Protein AF-A0AAW2U543-F1 (afdb_monomer_lite)

InterPro domains:
  IPR002423 Chaperonin Cpn60/GroEL/TCP-1 family [PF00118] (6-103)
  IPR017998 T-complex protein 1 [PR00304] (7-29)
  IPR017998 T-complex protein 1 [PR00304] (41-53)
  IPR017998 T-complex protein 1 [PTHR11353] (6-104)
  IPR027410 TCP-1-like chaperonin intermediate domain superfamily [G3DSA:3.30.260.10] (6-39)
  IPR027410 TCP-1-like chaperonin intermediate domain superfamily [SSF54849] (6-38)
  IPR027413 GroEL-like equatorial domain superfamily [G3DSA:1.10.560.10] (40-104)
  IPR027413 GroEL-like equatorial domain superfamily [SSF48592] (28-105)

Foldseek 3Di:
DDPPDDDDDDDDPDPVVVVVVVVVVVVVVVVVVVCVVVVDDDDDLLLVLLLQLVVLQVVLVVDDDPVSVVSNVVSVVSVVRNCCSPPVPHPHHSVVVSVVSNVVNVPRPD

Radius of gyration: 20.24 Å; chains: 1; bounding box: 40×25×60 Å

Secondary structure (DSSP, 8-state):
------------SSHHHHHHHHHHHHHHHHHHHHHHHH-----TTTHHHHHHHHHHHHHHHTS-HHHHHHHHHHHHHHTHHHHHHHHTSSSS-HHHHHHHHHHHGGGTT-

pLDDT: mean 78.58, std 14.01, range [32.34, 94.62]

Organism: NCBI:txid2727402

Structure (mmCIF, N/CA/C/O backbone):
data_AF-A0AAW2U543-F1
#
_entry.id   AF-A0AAW2U543-F1
#
loop_
_atom_site.group_PDB
_atom_site.id
_atom_site.type_symbol
_atom_site.label_atom_id
_atom_site.label_alt_id
_atom_site.label_comp_id
_atom_site.label_asym_id
_atom_site.label_entity_id
_atom_site.label_seq_id
_atom_site.pdbx_PDB_ins_code
_atom_site.Cartn_x
_atom_site.Cartn_y
_atom_site.Cartn_z
_atom_site.occupancy
_atom_site.B_iso_or_equiv
_atom_site.auth_seq_id
_atom_site.auth_comp_id
_atom_site.auth_asym_id
_atom_site.auth_atom_id
_atom_site.pdbx_PDB_model_num
ATOM 1 N N . MET A 1 1 ? -14.187 8.099 -35.028 1.00 38.88 1 MET A N 1
ATOM 2 C CA . MET A 1 1 ? -13.521 7.526 -33.838 1.00 38.88 1 MET A CA 1
ATOM 3 C C . MET A 1 1 ? -12.043 7.408 -34.161 1.00 38.88 1 MET A C 1
ATOM 5 O O . MET A 1 1 ? -11.689 6.580 -34.989 1.00 38.88 1 MET A O 1
ATOM 9 N N . CYS A 1 2 ? -11.203 8.300 -33.634 1.00 38.72 2 CYS A N 1
ATOM 10 C CA . CYS A 1 2 ? -9.763 8.251 -33.888 1.00 38.72 2 CYS A CA 1
ATOM 11 C C . CYS A 1 2 ? -9.157 7.044 -33.163 1.00 38.72 2 CYS A C 1
ATOM 13 O O . CYS A 1 2 ? -9.179 6.991 -31.936 1.00 38.72 2 CYS A O 1
ATOM 15 N N . PHE A 1 3 ? -8.616 6.093 -33.923 1.00 47.00 3 PHE A N 1
ATOM 16 C CA . PHE A 1 3 ? -7.716 5.061 -33.417 1.00 47.00 3 PHE A CA 1
ATOM 17 C C . PHE A 1 3 ? -6.396 5.730 -33.015 1.00 47.00 3 PHE A C 1
ATOM 19 O O . PHE A 1 3 ? -5.480 5.856 -33.824 1.00 47.00 3 PHE A O 1
ATOM 26 N N . LEU A 1 4 ? -6.306 6.221 -31.780 1.00 60.25 4 LEU A N 1
ATOM 27 C CA . LEU A 1 4 ? -5.032 6.651 -31.205 1.00 60.25 4 LEU A CA 1
ATOM 28 C C . LEU A 1 4 ? -4.269 5.398 -30.769 1.00 60.25 4 LEU A C 1
ATOM 30 O O . LEU A 1 4 ? -4.395 4.938 -29.638 1.00 60.25 4 LEU A O 1
ATOM 34 N N . GLN A 1 5 ? -3.521 4.810 -31.700 1.00 70.38 5 GLN A N 1
ATOM 35 C CA . GLN A 1 5 ? -2.571 3.747 -31.397 1.00 70.38 5 GLN A CA 1
ATOM 36 C C . GLN A 1 5 ? -1.231 4.375 -31.012 1.00 70.38 5 GLN A C 1
ATOM 38 O O . GLN A 1 5 ? -0.688 5.200 -31.744 1.00 70.38 5 GLN A O 1
ATOM 43 N N . VAL A 1 6 ? -0.695 3.972 -29.862 1.00 83.81 6 VAL A N 1
ATOM 44 C CA . VAL A 1 6 ? 0.613 4.410 -29.368 1.00 83.81 6 VAL A CA 1
ATOM 45 C C . VAL A 1 6 ? 1.527 3.193 -29.337 1.00 83.81 6 VAL A C 1
ATOM 47 O O . VAL A 1 6 ? 1.148 2.148 -28.817 1.00 83.81 6 VAL A O 1
ATOM 50 N N . SER A 1 7 ? 2.713 3.314 -29.929 1.00 87.44 7 SER A N 1
ATOM 51 C CA . SER A 1 7 ? 3.765 2.295 -29.874 1.00 87.44 7 SER A CA 1
ATOM 52 C C . SER A 1 7 ? 4.991 2.894 -29.194 1.00 87.44 7 SER A C 1
ATOM 54 O O . SER A 1 7 ? 5.428 3.982 -29.564 1.00 87.44 7 SER A O 1
ATOM 56 N N . LEU A 1 8 ? 5.529 2.195 -28.197 1.00 86.31 8 LEU A N 1
ATOM 57 C CA . LEU A 1 8 ? 6.721 2.593 -27.448 1.00 86.31 8 LEU A CA 1
ATOM 58 C C . LEU A 1 8 ? 7.857 1.631 -27.800 1.00 86.31 8 LEU A C 1
ATOM 60 O O . LEU A 1 8 ? 7.682 0.419 -27.728 1.00 86.31 8 LEU A O 1
ATOM 64 N N . ILE A 1 9 ? 9.013 2.166 -28.197 1.00 90.81 9 ILE A N 1
ATOM 65 C CA . ILE A 1 9 ? 10.205 1.365 -28.502 1.00 90.81 9 ILE A CA 1
ATOM 66 C C . ILE A 1 9 ? 11.138 1.431 -27.296 1.00 90.81 9 ILE A C 1
ATOM 68 O O . ILE A 1 9 ? 11.652 2.503 -26.970 1.00 90.81 9 ILE A O 1
ATOM 72 N N . LEU A 1 10 ? 11.368 0.288 -26.652 1.00 87.56 10 LEU A N 1
ATOM 73 C CA . LEU A 1 10 ? 12.294 0.165 -25.527 1.00 87.56 10 LEU A CA 1
ATOM 74 C C . LEU A 1 10 ? 13.686 -0.212 -26.029 1.00 87.56 10 LEU A C 1
ATOM 76 O O . LEU A 1 10 ? 13.839 -1.055 -26.912 1.00 87.56 10 LEU A O 1
ATOM 80 N N . ARG A 1 11 ? 14.713 0.427 -25.470 1.00 90.12 11 ARG A N 1
ATOM 81 C CA . ARG A 1 11 ? 16.118 0.122 -25.752 1.00 90.12 11 ARG A CA 1
ATOM 82 C C . ARG A 1 11 ? 16.858 -0.012 -24.428 1.00 90.12 11 ARG A C 1
ATOM 84 O O . ARG A 1 11 ? 16.833 0.910 -23.620 1.00 90.12 11 ARG A O 1
ATOM 91 N N . GLY A 1 12 ? 17.533 -1.138 -24.238 1.00 88.00 12 GLY A N 1
ATOM 92 C CA . GLY A 1 12 ? 18.294 -1.463 -23.037 1.00 88.00 12 GLY A CA 1
ATOM 93 C C . GLY A 1 12 ? 19.633 -2.096 -23.401 1.00 88.00 12 GLY A C 1
ATOM 94 O O . GLY A 1 12 ? 19.830 -2.529 -24.533 1.00 88.00 12 GLY A O 1
ATOM 95 N N . ALA A 1 13 ? 20.567 -2.108 -22.449 1.00 87.44 13 ALA A N 1
ATOM 96 C CA . ALA A 1 13 ? 21.906 -2.667 -22.650 1.00 87.44 13 ALA A CA 1
ATOM 97 C C . ALA A 1 13 ? 21.942 -4.205 -22.575 1.00 87.44 13 ALA A C 1
ATOM 99 O O . ALA A 1 13 ? 22.844 -4.807 -23.141 1.00 87.44 13 ALA A O 1
ATOM 100 N N . ASN A 1 14 ? 20.971 -4.818 -21.888 1.00 92.44 14 ASN A N 1
ATOM 101 C CA . ASN A 1 14 ? 20.828 -6.261 -21.689 1.00 92.44 14 ASN A CA 1
ATOM 102 C C . ASN A 1 14 ? 19.343 -6.652 -21.746 1.00 92.44 14 ASN A C 1
ATOM 104 O O . ASN A 1 14 ? 18.495 -5.875 -21.299 1.00 92.44 14 ASN A O 1
ATOM 108 N N . ASP A 1 15 ? 19.047 -7.879 -22.181 1.00 90.62 15 ASP A N 1
ATOM 109 C CA . ASP A 1 15 ? 17.674 -8.405 -22.281 1.00 90.62 15 ASP A CA 1
ATOM 110 C C . ASP A 1 15 ? 16.944 -8.403 -20.928 1.00 90.62 15 ASP A C 1
ATOM 112 O O . ASP A 1 15 ? 15.788 -8.007 -20.843 1.00 90.62 15 ASP A O 1
ATOM 116 N N . PHE A 1 16 ? 17.648 -8.703 -19.831 1.00 91.31 16 PHE A N 1
ATOM 117 C CA . PHE A 1 16 ? 17.068 -8.644 -18.483 1.00 91.31 16 PHE A CA 1
ATOM 118 C C . PHE A 1 16 ? 16.571 -7.239 -18.100 1.00 91.31 16 PHE A C 1
ATOM 120 O O . PHE A 1 16 ? 15.557 -7.098 -17.421 1.00 91.31 16 PHE A O 1
ATOM 127 N N . MET A 1 17 ? 17.273 -6.184 -18.532 1.00 91.12 17 MET A N 1
ATOM 128 C CA . MET A 1 17 ? 16.817 -4.812 -18.291 1.00 91.12 17 MET A CA 1
ATOM 129 C C . MET A 1 17 ? 15.605 -4.471 -19.153 1.00 91.12 17 MET A C 1
ATOM 131 O O . MET A 1 17 ? 14.722 -3.767 -18.679 1.00 91.12 17 MET A O 1
ATOM 135 N N . LEU A 1 18 ? 15.554 -4.961 -20.395 1.00 92.06 18 LEU A N 1
ATOM 136 C CA . LEU A 1 18 ? 14.399 -4.761 -21.270 1.00 92.06 18 LEU A CA 1
ATOM 137 C C . LEU A 1 18 ? 13.134 -5.389 -20.674 1.00 92.06 18 LEU A C 1
ATOM 139 O O . LEU A 1 18 ? 12.114 -4.707 -20.603 1.00 92.06 18 LEU A O 1
ATOM 143 N N . ASP A 1 19 ? 13.224 -6.619 -20.165 1.00 92.44 19 ASP A N 1
ATOM 144 C CA . ASP A 1 19 ? 12.099 -7.301 -19.510 1.00 92.44 19 ASP A CA 1
ATOM 145 C C . ASP A 1 19 ? 11.605 -6.552 -18.266 1.00 92.44 19 ASP A C 1
ATOM 147 O O . ASP A 1 19 ? 10.405 -6.486 -17.994 1.00 92.44 19 ASP A O 1
ATOM 151 N N . GLU A 1 20 ? 12.527 -5.980 -17.490 1.00 93.38 20 GLU A N 1
ATOM 152 C CA . GLU A 1 20 ? 12.165 -5.212 -16.301 1.00 93.38 20 GLU A CA 1
ATOM 153 C C . GLU A 1 20 ? 11.546 -3.856 -16.649 1.00 93.38 20 GLU A C 1
ATOM 155 O O . GLU A 1 20 ? 10.600 -3.415 -15.996 1.00 93.38 20 GLU A O 1
ATOM 160 N N . MET A 1 21 ? 12.026 -3.209 -17.713 1.00 91.56 21 MET A N 1
ATOM 161 C CA . MET A 1 21 ? 11.421 -1.978 -18.219 1.00 91.56 21 MET A CA 1
ATOM 162 C C . MET A 1 21 ? 10.009 -2.219 -18.760 1.00 91.56 21 MET A C 1
ATOM 164 O O . MET A 1 21 ? 9.133 -1.386 -18.524 1.00 91.56 21 MET A O 1
ATOM 168 N N . ASP A 1 22 ? 9.771 -3.341 -19.443 1.00 91.94 22 ASP A N 1
ATOM 169 C CA . ASP A 1 22 ? 8.434 -3.708 -19.919 1.00 91.94 22 ASP A CA 1
ATOM 170 C C . ASP A 1 22 ? 7.466 -3.939 -18.746 1.00 91.94 22 ASP A C 1
ATOM 172 O O . ASP A 1 22 ? 6.381 -3.352 -18.712 1.00 91.94 22 ASP A O 1
ATOM 176 N N . ARG A 1 23 ? 7.895 -4.677 -17.709 1.00 93.31 23 ARG A N 1
ATOM 177 C CA . ARG A 1 23 ? 7.116 -4.834 -16.465 1.00 93.31 23 ARG A CA 1
ATOM 178 C C . ARG A 1 23 ? 6.807 -3.498 -15.792 1.00 93.31 23 ARG A C 1
ATOM 180 O O . ARG A 1 23 ? 5.647 -3.225 -15.489 1.00 93.31 23 ARG A O 1
ATOM 187 N N . ALA A 1 24 ? 7.811 -2.641 -15.614 1.00 94.12 24 ALA A N 1
ATOM 188 C CA . ALA A 1 24 ? 7.628 -1.340 -14.972 1.00 94.12 24 ALA A CA 1
ATOM 189 C C . ALA A 1 24 ? 6.644 -0.438 -15.741 1.00 94.12 24 ALA A C 1
ATOM 191 O O . ALA A 1 24 ? 5.834 0.273 -15.138 1.00 94.12 24 ALA A O 1
ATOM 192 N N . LEU A 1 25 ? 6.684 -0.472 -17.076 1.00 93.50 25 LEU A N 1
ATOM 193 C CA . LEU A 1 25 ? 5.740 0.264 -17.918 1.00 93.50 25 LEU A CA 1
ATOM 194 C C . LEU A 1 25 ? 4.333 -0.320 -17.847 1.00 93.50 25 LEU A C 1
ATOM 196 O O . LEU A 1 25 ? 3.363 0.439 -17.764 1.00 93.50 25 LEU A O 1
ATOM 200 N N . HIS A 1 26 ? 4.212 -1.646 -17.846 1.00 92.81 26 HIS A N 1
ATOM 201 C CA . HIS A 1 26 ? 2.930 -2.316 -17.684 1.00 92.81 26 HIS A CA 1
ATOM 202 C C . HIS A 1 26 ? 2.253 -1.929 -16.360 1.00 92.81 26 HIS A C 1
ATOM 204 O O . HIS A 1 26 ? 1.070 -1.571 -16.358 1.00 92.81 26 HIS A O 1
ATOM 210 N N . ASP A 1 27 ? 3.008 -1.909 -15.259 1.00 94.62 27 ASP A N 1
ATOM 211 C CA . ASP A 1 27 ? 2.509 -1.505 -13.942 1.00 94.62 27 ASP A CA 1
ATOM 212 C C . ASP A 1 27 ? 2.050 -0.039 -13.930 1.00 94.62 27 ASP A C 1
ATOM 214 O O . ASP A 1 27 ? 0.952 0.273 -13.456 1.00 94.62 27 ASP A O 1
ATOM 218 N N . ALA A 1 28 ? 2.841 0.866 -14.517 1.00 92.44 28 ALA A N 1
ATOM 219 C CA . ALA A 1 28 ? 2.490 2.282 -14.610 1.00 92.44 28 ALA A CA 1
ATOM 220 C C . ALA A 1 28 ? 1.191 2.507 -15.405 1.00 92.44 28 ALA A C 1
ATOM 222 O O . ALA A 1 28 ? 0.302 3.241 -14.961 1.00 92.44 28 ALA A O 1
ATOM 223 N N . LEU A 1 29 ? 1.041 1.845 -16.556 1.00 91.44 29 LEU A N 1
ATOM 224 C CA . LEU A 1 29 ? -0.165 1.943 -17.383 1.00 91.44 29 LEU A CA 1
ATOM 225 C C . LEU A 1 29 ? -1.393 1.363 -16.670 1.00 91.44 29 LEU A C 1
ATOM 227 O O . LEU A 1 29 ? -2.479 1.947 -16.743 1.00 91.44 29 LEU A O 1
ATOM 231 N N . CYS A 1 30 ? -1.226 0.261 -15.937 1.00 92.19 30 CYS A N 1
ATOM 232 C CA . CYS A 1 30 ? -2.293 -0.323 -15.129 1.00 92.19 30 CYS A CA 1
ATOM 233 C C . CYS A 1 30 ? -2.776 0.631 -14.026 1.00 92.19 30 CYS A C 1
ATOM 235 O O . CYS A 1 30 ? -3.987 0.750 -13.817 1.00 92.19 30 CYS A O 1
ATOM 237 N N . ILE A 1 31 ? -1.871 1.349 -13.351 1.00 91.62 31 ILE A N 1
ATOM 238 C CA . ILE A 1 31 ? -2.233 2.341 -12.322 1.00 91.62 31 ILE A CA 1
ATOM 239 C C . ILE A 1 31 ? -2.992 3.520 -12.935 1.00 91.62 31 ILE A C 1
ATOM 241 O O . ILE A 1 31 ? -4.014 3.939 -12.385 1.00 91.62 31 ILE A O 1
ATOM 245 N N . VAL A 1 32 ? -2.535 4.038 -14.080 1.00 90.69 32 VAL A N 1
ATOM 246 C CA . VAL A 1 32 ? -3.221 5.141 -14.773 1.00 90.69 32 VAL A CA 1
ATOM 247 C C . VAL A 1 32 ? -4.622 4.710 -15.195 1.00 90.69 32 VAL A C 1
ATOM 249 O O . VAL A 1 32 ? -5.588 5.419 -14.918 1.00 90.69 32 VAL A O 1
ATOM 252 N N . LYS A 1 33 ? -4.757 3.517 -15.785 1.00 90.50 33 LYS A N 1
ATOM 253 C CA . LYS A 1 33 ? -6.061 2.958 -16.157 1.00 90.50 33 LYS A CA 1
ATOM 254 C C . LYS A 1 33 ? -6.991 2.848 -14.947 1.00 90.50 33 LYS A C 1
ATOM 256 O O . LYS A 1 33 ? -8.120 3.323 -15.009 1.00 90.50 33 LYS A O 1
ATOM 261 N N . ARG A 1 34 ? -6.510 2.278 -13.838 1.00 89.06 34 ARG A N 1
ATOM 262 C CA . ARG A 1 34 ? -7.309 2.131 -12.612 1.00 89.06 34 ARG A CA 1
ATOM 263 C C . ARG A 1 34 ? -7.728 3.469 -12.022 1.00 89.06 34 ARG A C 1
ATOM 265 O O . ARG A 1 34 ? -8.873 3.605 -11.615 1.00 89.06 34 ARG A O 1
ATOM 272 N N . THR A 1 35 ? -6.831 4.450 -12.021 1.00 89.00 35 THR A N 1
ATOM 273 C CA . THR A 1 35 ? -7.127 5.806 -11.537 1.00 89.00 35 THR A CA 1
ATOM 274 C C . THR A 1 35 ? -8.211 6.480 -12.379 1.00 89.00 35 THR A C 1
ATOM 276 O O . THR A 1 35 ? -9.084 7.140 -11.825 1.00 89.00 35 THR A O 1
ATOM 279 N N . LEU A 1 36 ? -8.194 6.287 -13.703 1.00 90.00 36 LEU A N 1
ATOM 280 C CA . LEU A 1 36 ? -9.224 6.819 -14.602 1.00 90.00 36 LEU A CA 1
ATOM 281 C C . LEU A 1 36 ? -10.581 6.113 -14.440 1.00 90.00 36 LEU A C 1
ATOM 283 O O . LEU A 1 36 ? -11.619 6.740 -14.628 1.00 90.00 36 LEU A O 1
ATOM 287 N N . GLU A 1 37 ? -10.587 4.821 -14.103 1.00 91.06 37 GLU A N 1
ATOM 288 C CA . GLU A 1 37 ? -11.818 4.055 -13.860 1.00 91.06 37 GLU A CA 1
ATOM 289 C C . GLU A 1 37 ? -12.452 4.383 -12.498 1.00 91.06 37 GLU A C 1
ATOM 291 O O . GLU A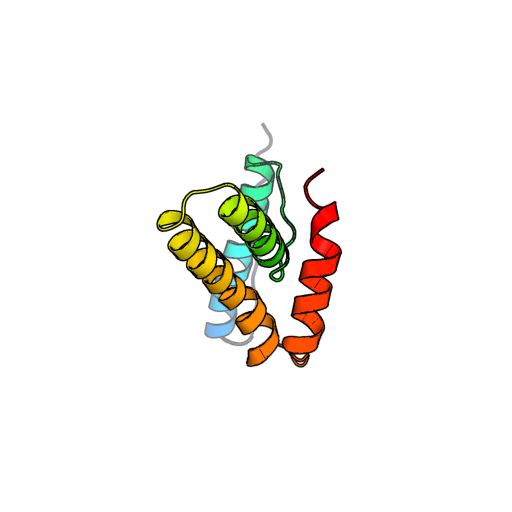 1 37 ? -13.671 4.529 -12.409 1.00 91.06 37 GLU A O 1
ATOM 296 N N . SER A 1 38 ? -11.648 4.495 -11.432 1.00 85.69 38 SER A N 1
ATOM 297 C CA . SER A 1 38 ? -12.143 4.714 -10.065 1.00 85.69 38 SER A CA 1
ATOM 298 C C . SER A 1 38 ? -12.319 6.188 -9.691 1.00 85.69 38 SER A C 1
ATOM 300 O O . SER A 1 38 ? -13.059 6.472 -8.750 1.00 85.69 38 SER A O 1
ATOM 302 N N . ASN A 1 39 ? -11.631 7.112 -10.378 1.00 84.25 39 ASN A N 1
ATOM 303 C CA . ASN A 1 39 ? -11.547 8.556 -10.092 1.00 84.25 39 ASN A CA 1
ATOM 304 C C . ASN A 1 39 ? -11.155 8.937 -8.649 1.00 84.25 39 ASN A C 1
ATOM 306 O O . ASN A 1 39 ? -11.180 10.113 -8.295 1.00 84.25 39 ASN A O 1
ATOM 310 N N . ASN A 1 40 ? -10.750 7.968 -7.826 1.00 82.44 40 ASN A N 1
ATOM 311 C CA . ASN A 1 40 ? -10.403 8.161 -6.425 1.00 82.44 40 ASN A CA 1
ATOM 312 C C . ASN A 1 40 ? -8.963 7.715 -6.189 1.00 82.44 40 ASN A C 1
ATOM 314 O O . ASN A 1 40 ? -8.565 6.616 -6.585 1.00 82.44 40 ASN A O 1
ATOM 318 N N . VAL A 1 41 ? -8.200 8.560 -5.500 1.00 80.75 41 VAL A N 1
ATOM 319 C CA . VAL A 1 41 ? -6.808 8.306 -5.125 1.00 80.75 41 VAL A CA 1
ATOM 320 C C . VAL A 1 41 ? -6.642 8.482 -3.624 1.00 80.75 41 VAL A C 1
ATOM 322 O O . VAL A 1 41 ? -7.245 9.365 -3.020 1.00 80.75 41 VAL A O 1
ATOM 325 N N . VAL A 1 42 ? -5.818 7.632 -3.020 1.00 82.12 42 VAL A N 1
ATOM 326 C CA . VAL A 1 42 ? -5.485 7.699 -1.595 1.00 82.12 42 VAL A CA 1
ATOM 327 C C . VAL A 1 42 ? -3.996 7.967 -1.420 1.00 82.12 42 VAL A C 1
ATOM 329 O O . VAL A 1 42 ? -3.183 7.620 -2.279 1.00 82.12 42 VAL A O 1
ATOM 332 N N . ALA A 1 43 ? -3.630 8.594 -0.304 1.00 80.00 43 ALA A N 1
ATOM 333 C CA . ALA A 1 43 ? -2.233 8.864 0.008 1.00 80.00 43 ALA A CA 1
ATOM 334 C C . ALA A 1 43 ? -1.467 7.552 0.264 1.00 80.00 43 ALA A C 1
ATOM 336 O O . ALA A 1 43 ? -1.839 6.759 1.122 1.00 80.00 43 ALA A O 1
ATOM 337 N N . GLY A 1 44 ? -0.382 7.321 -0.476 1.00 76.50 44 GLY A N 1
ATOM 338 C CA . GLY A 1 44 ? 0.471 6.145 -0.288 1.00 76.50 44 GLY A CA 1
ATOM 339 C C . GLY A 1 44 ? 1.444 6.274 0.893 1.00 76.50 44 GLY A C 1
ATOM 340 O O . GLY A 1 44 ? 1.296 7.113 1.781 1.00 76.50 44 GLY A O 1
ATOM 341 N N . GLY A 1 45 ? 2.494 5.449 0.887 1.00 74.12 45 GLY A N 1
ATOM 342 C CA . GLY A 1 45 ? 3.625 5.589 1.813 1.00 74.12 45 GLY A CA 1
ATOM 343 C C . GLY A 1 45 ? 3.333 5.215 3.270 1.00 74.12 45 GLY A C 1
ATOM 344 O O . GLY A 1 45 ? 4.050 5.668 4.160 1.00 74.12 45 GLY A O 1
ATOM 345 N N . GLY A 1 46 ? 2.301 4.408 3.530 1.00 75.50 46 GLY A N 1
ATOM 346 C CA . GLY A 1 46 ? 1.935 4.001 4.888 1.00 75.50 46 GLY A CA 1
ATOM 347 C C . GLY A 1 46 ? 0.990 4.970 5.611 1.00 75.50 46 GLY A C 1
ATOM 348 O O . GLY A 1 46 ? 0.696 4.759 6.789 1.00 75.50 46 GLY A O 1
ATOM 349 N N . ALA A 1 47 ? 0.557 6.056 4.955 1.00 79.94 47 ALA A N 1
ATOM 350 C CA . ALA A 1 47 ? -0.313 7.068 5.558 1.00 79.94 47 ALA A CA 1
ATOM 351 C C . ALA A 1 47 ? -1.746 6.553 5.769 1.00 79.94 47 ALA A C 1
ATOM 353 O O . ALA A 1 47 ? -2.339 6.794 6.820 1.00 79.94 47 ALA A O 1
ATOM 354 N N . VAL A 1 48 ? -2.284 5.807 4.802 1.00 83.38 48 VAL A N 1
ATOM 355 C CA . VAL A 1 48 ? -3.628 5.211 4.888 1.00 83.38 48 VAL A CA 1
ATOM 356 C C . VAL A 1 48 ? -3.683 4.156 5.988 1.00 83.38 48 VAL A C 1
ATOM 358 O O . VAL A 1 48 ? -4.614 4.144 6.787 1.00 83.38 48 VAL A O 1
ATOM 361 N N . GLU A 1 49 ? -2.660 3.315 6.093 1.00 84.81 49 GLU A N 1
ATOM 362 C CA . GLU A 1 49 ? -2.549 2.274 7.114 1.00 84.81 49 GLU A CA 1
ATOM 363 C C . GLU A 1 49 ? -2.438 2.878 8.520 1.00 84.81 49 GLU A C 1
ATOM 365 O O . GLU A 1 49 ? -3.069 2.393 9.461 1.00 84.81 49 GLU A O 1
ATOM 370 N N . ALA A 1 50 ? -1.691 3.980 8.662 1.00 82.50 50 ALA A N 1
ATOM 371 C CA . ALA A 1 50 ? -1.627 4.728 9.913 1.00 82.50 50 ALA A CA 1
ATOM 372 C C . ALA A 1 50 ? -2.993 5.333 10.286 1.00 82.50 50 ALA A C 1
ATOM 374 O O . ALA A 1 50 ? -3.410 5.194 11.438 1.00 82.50 50 ALA A O 1
ATOM 375 N N . ALA A 1 51 ? -3.712 5.927 9.326 1.00 82.75 51 ALA A N 1
ATOM 376 C CA . ALA A 1 51 ? -5.042 6.498 9.554 1.00 82.75 51 ALA A CA 1
ATOM 377 C C . ALA A 1 51 ? -6.055 5.427 9.976 1.00 82.75 51 ALA A C 1
ATOM 379 O O . ALA A 1 51 ? -6.784 5.605 10.952 1.00 82.75 51 ALA A O 1
ATOM 380 N N . LEU A 1 52 ? -6.051 4.287 9.280 1.00 85.12 52 LEU A N 1
ATOM 381 C CA . LEU A 1 52 ? -6.911 3.149 9.590 1.00 85.12 52 LEU A CA 1
ATOM 382 C C . LEU A 1 52 ? -6.620 2.584 10.981 1.00 85.12 52 LEU A C 1
ATOM 384 O O . LEU A 1 52 ? -7.563 2.267 11.699 1.00 85.12 52 LEU A O 1
ATOM 388 N N . SER A 1 53 ? -5.349 2.518 11.398 1.00 86.06 53 SER A N 1
ATOM 389 C CA . SER A 1 53 ? -5.007 2.058 12.751 1.00 86.06 53 SER A CA 1
ATOM 390 C C . SER A 1 53 ? -5.636 2.942 13.837 1.00 86.06 53 SER A C 1
ATOM 392 O O . SER A 1 53 ? -6.241 2.423 14.768 1.00 86.06 53 SER A O 1
ATOM 394 N N . VAL A 1 54 ? -5.592 4.271 13.675 1.00 84.94 54 VAL A N 1
ATOM 395 C CA . VAL A 1 54 ? -6.189 5.223 14.630 1.00 84.94 54 VAL A CA 1
ATOM 396 C C . VAL A 1 54 ? -7.716 5.133 14.609 1.00 84.94 54 VAL A C 1
ATOM 398 O O . VAL A 1 54 ? -8.363 5.166 15.654 1.00 84.94 54 VAL A O 1
ATOM 401 N N . TYR A 1 55 ? -8.312 4.991 13.424 1.00 86.31 55 TYR A N 1
ATOM 402 C CA . TYR A 1 55 ? -9.758 4.825 13.289 1.00 86.31 55 TYR A CA 1
ATOM 403 C C . TYR A 1 55 ? -10.261 3.551 13.985 1.00 86.31 55 TYR A C 1
ATOM 405 O O . TYR A 1 55 ? -11.246 3.595 14.723 1.00 86.31 55 TYR A O 1
ATOM 413 N N . LEU A 1 56 ? -9.559 2.431 13.800 1.00 86.69 56 LEU A N 1
ATOM 414 C CA . LEU A 1 56 ? -9.902 1.151 14.419 1.00 86.69 56 LEU A CA 1
ATOM 415 C C . LEU A 1 56 ? -9.689 1.158 15.936 1.00 86.69 56 LEU A C 1
ATOM 417 O O . LEU A 1 56 ? -10.507 0.584 16.646 1.00 86.69 56 LEU A O 1
ATOM 421 N N . GLU A 1 57 ? -8.660 1.840 16.447 1.00 85.19 57 GLU A N 1
ATOM 422 C CA . GLU A 1 57 ? -8.456 2.035 17.894 1.00 85.19 57 GLU A CA 1
ATOM 423 C C . GLU A 1 57 ? -9.636 2.806 18.529 1.00 85.19 57 GLU A C 1
ATOM 425 O O . GLU A 1 57 ? -10.162 2.414 19.577 1.00 85.19 57 GLU A O 1
ATOM 430 N N . ASN A 1 58 ? -10.123 3.857 17.860 1.00 85.25 58 ASN A N 1
ATOM 431 C CA . ASN A 1 58 ? -11.302 4.604 18.314 1.00 85.25 58 ASN A CA 1
ATOM 432 C C . ASN A 1 58 ? -12.576 3.744 18.276 1.00 85.25 58 ASN A C 1
ATOM 434 O O . ASN A 1 58 ? -13.380 3.783 19.207 1.00 85.25 58 ASN A O 1
ATOM 438 N N . LEU A 1 59 ? -12.741 2.932 17.229 1.00 84.81 59 LEU A N 1
ATOM 439 C CA . LEU A 1 59 ? -13.873 2.015 17.079 1.00 84.81 59 LEU A CA 1
ATOM 440 C C . LEU A 1 59 ? -13.820 0.847 18.080 1.00 84.81 59 LEU A C 1
ATOM 442 O O . LEU A 1 59 ? -14.850 0.394 18.565 1.00 84.81 59 LEU A O 1
ATOM 446 N N . ALA A 1 60 ? -12.630 0.390 18.462 1.00 83.75 60 ALA A N 1
ATOM 447 C CA . ALA A 1 60 ? -12.464 -0.624 19.499 1.00 83.75 60 ALA A CA 1
ATOM 448 C C . ALA A 1 60 ? -12.940 -0.121 20.875 1.00 83.75 60 ALA A C 1
ATOM 450 O O . ALA A 1 60 ? -13.419 -0.911 21.683 1.00 83.75 60 ALA A O 1
ATOM 451 N N . THR A 1 61 ? -12.858 1.191 21.132 1.00 82.88 61 THR A N 1
ATOM 452 C CA . THR A 1 61 ? -13.303 1.810 22.397 1.00 82.88 61 THR A CA 1
ATOM 453 C C . THR A 1 61 ? -14.832 1.854 22.527 1.00 82.88 61 THR A C 1
ATOM 455 O O . THR A 1 61 ? -15.354 1.946 23.637 1.00 82.88 61 THR A O 1
ATOM 458 N N . THR A 1 62 ? -15.569 1.769 21.416 1.00 84.38 62 THR A N 1
ATOM 459 C CA . THR A 1 62 ? -17.042 1.769 21.411 1.00 84.38 62 THR A CA 1
ATOM 460 C C . THR A 1 62 ? -17.656 0.364 21.434 1.00 84.38 62 THR A C 1
ATOM 462 O O . THR A 1 62 ? -18.873 0.241 21.579 1.00 84.38 62 THR A O 1
ATOM 465 N N . LEU A 1 63 ? -16.842 -0.691 21.318 1.00 79.12 63 LEU A N 1
ATOM 466 C CA . LEU A 1 63 ? -17.274 -2.090 21.227 1.00 79.12 63 LEU A CA 1
ATOM 467 C C . LEU A 1 63 ? -17.038 -2.875 22.529 1.00 79.12 63 LEU A C 1
ATOM 469 O O . LEU A 1 63 ? -16.330 -2.443 23.434 1.00 79.12 63 LEU A O 1
ATOM 473 N N . GLY A 1 64 ? -17.674 -4.046 22.635 1.00 81.12 64 GLY A N 1
ATOM 474 C CA . GLY A 1 64 ? -17.589 -4.918 23.810 1.00 81.12 64 GLY A CA 1
ATOM 475 C C . GLY A 1 64 ? -16.218 -5.588 24.007 1.00 81.12 64 GLY A C 1
ATOM 476 O O . GLY A 1 64 ? -15.394 -5.666 23.098 1.00 81.12 64 GLY A O 1
ATOM 477 N N . SER A 1 65 ? -15.994 -6.154 25.199 1.00 77.94 65 SER A N 1
ATOM 478 C CA . SER A 1 65 ? -14.664 -6.570 25.688 1.00 77.94 65 SER A CA 1
ATOM 479 C C . SER A 1 65 ? -13.921 -7.615 24.845 1.00 77.94 65 SER A C 1
ATOM 481 O O . SER A 1 65 ? -12.694 -7.592 24.784 1.00 77.94 65 SER A O 1
ATOM 483 N N . ARG A 1 66 ? -14.625 -8.553 24.198 1.00 79.81 66 ARG A N 1
ATOM 484 C CA . ARG A 1 66 ? -13.981 -9.639 23.434 1.00 79.81 66 ARG A CA 1
ATOM 485 C C . ARG A 1 66 ? -13.638 -9.236 21.999 1.00 79.81 66 ARG A C 1
ATOM 487 O O . ARG A 1 66 ? -12.631 -9.689 21.467 1.00 79.81 66 ARG A O 1
ATOM 494 N N . GLU A 1 67 ? -14.459 -8.382 21.395 1.00 84.06 67 GLU A N 1
ATOM 495 C CA . GLU A 1 67 ? -14.251 -7.861 20.038 1.00 84.06 67 GLU A CA 1
ATOM 496 C C . GLU A 1 67 ? -13.209 -6.739 20.030 1.00 84.06 67 GLU A C 1
ATOM 498 O O . GLU A 1 67 ? -12.404 -6.656 19.104 1.00 84.06 67 GLU A O 1
ATOM 503 N N . GLN A 1 68 ? -13.150 -5.950 21.108 1.00 85.62 68 GLN A N 1
ATOM 504 C CA . GLN A 1 68 ? -12.146 -4.906 21.307 1.00 85.62 68 GLN A CA 1
ATOM 505 C C . GLN A 1 68 ? -10.712 -5.435 21.143 1.00 85.62 68 GLN A C 1
ATOM 507 O O . GLN A 1 68 ? -9.908 -4.816 20.450 1.00 85.62 68 GLN A O 1
ATOM 512 N N . LEU A 1 69 ? -10.400 -6.595 21.733 1.00 84.56 69 LEU A N 1
ATOM 513 C CA . LEU A 1 69 ? -9.074 -7.217 21.635 1.00 84.56 69 LEU A CA 1
ATOM 514 C C . LEU A 1 69 ? -8.725 -7.603 20.193 1.00 84.56 69 LEU A C 1
ATOM 516 O O . LEU A 1 69 ? -7.625 -7.324 19.730 1.00 84.56 69 LEU A O 1
ATOM 520 N N . ALA A 1 70 ? -9.665 -8.204 19.462 1.00 86.62 70 ALA A N 1
ATOM 521 C CA . ALA A 1 70 ? -9.429 -8.608 18.078 1.00 86.62 70 ALA A CA 1
ATOM 522 C C . ALA A 1 70 ? -9.183 -7.400 17.158 1.00 86.62 70 ALA A C 1
ATOM 52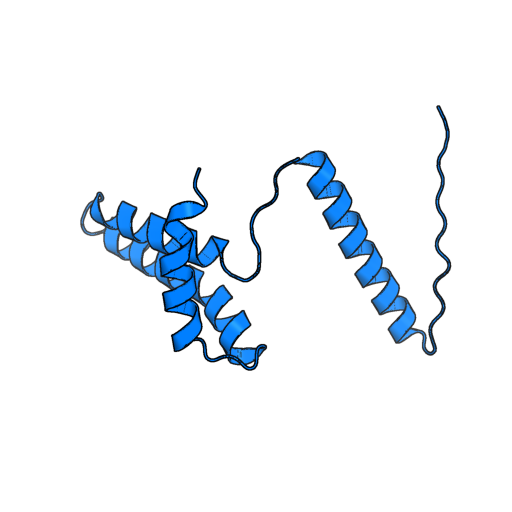4 O O . ALA A 1 70 ? -8.322 -7.448 16.279 1.00 86.62 70 ALA A O 1
ATOM 525 N N . ILE A 1 71 ? -9.918 -6.306 17.374 1.00 86.00 71 ILE A N 1
ATOM 526 C CA . ILE A 1 71 ? -9.791 -5.080 16.576 1.00 86.00 71 ILE A CA 1
ATOM 527 C C . ILE A 1 71 ? -8.497 -4.337 16.911 1.00 86.00 71 ILE A C 1
ATOM 529 O O . ILE A 1 71 ? -7.844 -3.825 16.002 1.00 86.00 71 ILE A O 1
ATOM 533 N N . ALA A 1 72 ? -8.092 -4.320 18.183 1.00 85.31 72 ALA A N 1
ATOM 534 C CA . ALA A 1 72 ? -6.825 -3.731 18.605 1.00 85.31 72 ALA A CA 1
ATOM 535 C C . ALA A 1 72 ? -5.623 -4.443 17.959 1.00 85.31 72 ALA A C 1
ATOM 537 O O . ALA A 1 72 ? -4.768 -3.788 17.363 1.00 85.31 72 ALA A O 1
ATOM 538 N N . GLU A 1 73 ? -5.601 -5.778 17.980 1.00 87.38 73 GLU A N 1
ATOM 539 C CA . GLU A 1 73 ? -4.544 -6.568 17.329 1.00 87.38 73 GLU A CA 1
ATOM 540 C C . GLU A 1 73 ? -4.527 -6.359 15.806 1.00 87.38 73 GLU A C 1
ATOM 542 O O . GLU A 1 73 ? -3.466 -6.261 15.186 1.00 87.38 73 GLU A O 1
ATOM 547 N N . PHE A 1 74 ? -5.702 -6.223 15.182 1.00 87.44 74 PHE A N 1
ATOM 548 C CA . PHE A 1 74 ? -5.788 -5.915 13.755 1.00 87.44 74 PHE A CA 1
ATOM 549 C C . PHE A 1 74 ? -5.253 -4.509 13.430 1.00 87.44 74 PHE A C 1
ATOM 551 O O . PHE A 1 74 ? -4.528 -4.333 12.446 1.00 87.44 74 PHE A O 1
ATOM 558 N N . ALA A 1 75 ? -5.548 -3.515 14.271 1.00 86.25 75 ALA A N 1
ATOM 559 C CA . ALA A 1 75 ? -5.010 -2.163 14.135 1.00 86.25 75 ALA A CA 1
ATOM 560 C C . ALA A 1 75 ? -3.476 -2.140 14.268 1.00 86.25 75 ALA A C 1
ATOM 562 O O . ALA A 1 75 ? -2.804 -1.452 13.493 1.00 86.25 75 ALA A O 1
ATOM 563 N N . GLU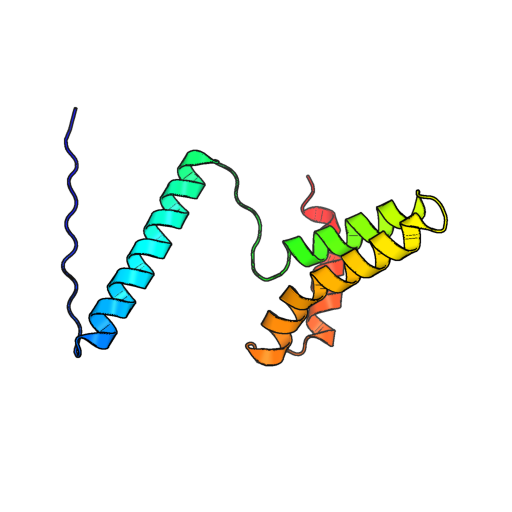 A 1 76 ? -2.906 -2.929 15.185 1.00 85.00 76 GLU A N 1
ATOM 564 C CA . GLU A 1 76 ? -1.452 -3.084 15.304 1.00 85.00 76 GLU A CA 1
ATOM 565 C C . GLU A 1 76 ? -0.832 -3.800 14.099 1.00 85.00 76 GLU A C 1
ATOM 567 O O . GLU A 1 76 ? 0.239 -3.396 13.625 1.00 85.00 76 GLU A O 1
ATOM 572 N N . ALA A 1 77 ? -1.503 -4.825 13.568 1.00 87.56 77 ALA A N 1
ATOM 573 C CA . ALA A 1 77 ? -1.039 -5.561 12.397 1.00 87.56 77 ALA A CA 1
ATOM 574 C C . ALA A 1 77 ? -0.921 -4.655 11.160 1.00 87.56 77 ALA A C 1
ATOM 576 O O . ALA A 1 77 ? 0.056 -4.762 10.417 1.00 87.56 77 ALA A O 1
ATOM 577 N N . LEU A 1 78 ? -1.840 -3.700 10.969 1.00 84.62 78 LEU A N 1
ATOM 578 C CA . LEU A 1 78 ? -1.769 -2.727 9.868 1.00 84.62 78 LEU A CA 1
ATOM 579 C C . LEU A 1 78 ? -0.510 -1.848 9.926 1.00 84.62 78 LEU A C 1
ATOM 581 O O . LEU A 1 78 ? 0.012 -1.441 8.886 1.00 84.62 78 LEU A O 1
ATOM 585 N N . LEU A 1 79 ? 0.050 -1.610 11.116 1.00 81.25 79 LEU A N 1
ATOM 586 C CA . LEU A 1 79 ? 1.290 -0.843 11.264 1.00 81.25 79 LEU A CA 1
ATOM 587 C C . LEU A 1 79 ? 2.530 -1.589 10.762 1.00 81.25 79 LEU A C 1
ATOM 589 O O . LEU A 1 79 ? 3.597 -0.974 10.663 1.00 81.25 79 LEU A O 1
ATOM 593 N N . ILE A 1 80 ? 2.441 -2.884 10.441 1.00 83.62 80 ILE A N 1
ATOM 594 C CA . ILE A 1 80 ? 3.585 -3.630 9.904 1.00 83.62 80 ILE A CA 1
ATOM 595 C C . ILE A 1 80 ? 4.055 -3.060 8.561 1.00 83.62 80 ILE A C 1
ATOM 597 O O . ILE A 1 80 ? 5.253 -3.062 8.286 1.00 83.62 80 ILE A O 1
ATOM 601 N N . ILE A 1 81 ? 3.136 -2.507 7.763 1.00 79.94 81 ILE A N 1
ATOM 602 C CA . ILE A 1 81 ? 3.414 -1.922 6.446 1.00 79.94 81 ILE A CA 1
ATOM 603 C C . ILE A 1 81 ? 4.253 -0.637 6.578 1.00 79.94 81 ILE A C 1
ATOM 605 O O . ILE A 1 81 ? 5.371 -0.612 6.052 1.00 79.94 81 ILE A O 1
ATOM 609 N N . PRO A 1 82 ? 3.827 0.402 7.332 1.00 76.12 82 PRO A N 1
ATOM 610 C CA . PRO A 1 82 ? 4.654 1.588 7.548 1.00 76.12 82 PRO A CA 1
ATOM 611 C C . PRO A 1 82 ? 5.942 1.269 8.322 1.00 76.12 82 PRO A C 1
ATOM 613 O O . PRO A 1 82 ? 6.983 1.866 8.039 1.00 76.12 82 PRO A O 1
ATOM 616 N N . LYS A 1 83 ? 5.929 0.293 9.246 1.00 76.25 83 LYS A N 1
ATOM 617 C CA . LYS A 1 83 ? 7.152 -0.195 9.917 1.00 76.25 83 LYS A CA 1
ATOM 618 C C . LYS A 1 83 ? 8.130 -0.831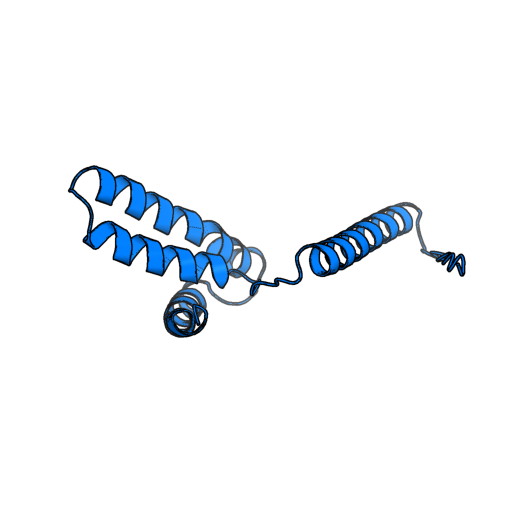 8.920 1.00 76.25 83 LYS A C 1
ATOM 620 O O . LYS A 1 83 ? 9.324 -0.550 8.979 1.00 76.25 83 LYS A O 1
ATOM 625 N N . GLY A 1 84 ? 7.651 -1.653 7.991 1.00 69.38 84 GLY A N 1
ATOM 626 C CA . GLY A 1 84 ? 8.478 -2.300 6.972 1.00 69.38 84 GLY A CA 1
ATOM 627 C C . GLY A 1 84 ? 9.078 -1.298 5.986 1.00 69.38 84 GLY A C 1
ATOM 628 O O . GLY A 1 84 ? 10.295 -1.289 5.782 1.00 69.38 84 GLY A O 1
ATOM 629 N N . ALA A 1 85 ? 8.240 -0.410 5.445 1.00 60.84 85 ALA A N 1
ATOM 630 C CA . ALA A 1 85 ? 8.655 0.622 4.497 1.00 60.84 85 ALA A CA 1
ATOM 631 C C . ALA A 1 85 ? 9.671 1.599 5.110 1.00 60.84 85 ALA A C 1
ATOM 633 O O . ALA A 1 85 ? 10.663 1.947 4.473 1.00 60.84 85 ALA A O 1
ATOM 634 N N . CYS A 1 86 ? 9.457 2.006 6.363 1.00 58.59 86 CYS A N 1
ATOM 635 C CA . CYS A 1 86 ? 10.329 2.953 7.045 1.00 58.59 86 CYS A CA 1
ATOM 636 C C . CYS A 1 86 ? 11.591 2.302 7.641 1.00 58.59 86 CYS A C 1
ATOM 638 O O . CYS A 1 86 ? 12.618 2.958 7.702 1.00 58.59 86 CYS A O 1
ATOM 640 N N . GLY A 1 87 ? 11.540 1.047 8.096 1.00 54.94 87 GLY A N 1
ATOM 641 C CA . GLY A 1 87 ? 12.590 0.475 8.953 1.00 54.94 87 GLY A CA 1
ATOM 642 C C . GLY A 1 87 ? 13.602 -0.418 8.251 1.00 54.94 87 GLY A C 1
ATOM 643 O O . GLY A 1 87 ? 14.746 -0.490 8.691 1.00 54.94 87 GLY A O 1
ATOM 644 N N . LYS A 1 88 ? 13.188 -1.113 7.185 1.00 54.84 88 LYS A N 1
ATOM 645 C CA . LYS A 1 88 ? 14.075 -2.010 6.423 1.00 54.84 88 LYS A CA 1
ATOM 646 C C . LYS A 1 88 ? 14.588 -1.373 5.135 1.00 54.84 88 LYS A C 1
ATOM 648 O O . LYS A 1 88 ? 15.727 -1.620 4.760 1.00 54.84 88 LYS A O 1
ATOM 653 N N . ASN A 1 89 ? 13.764 -0.543 4.493 1.00 58.38 89 ASN A N 1
ATOM 654 C CA . ASN A 1 89 ? 14.031 -0.046 3.140 1.00 58.38 89 ASN A CA 1
ATOM 655 C C . ASN A 1 89 ? 14.329 1.462 3.081 1.00 58.38 89 ASN A C 1
ATOM 657 O O . ASN A 1 89 ? 14.858 1.933 2.078 1.00 58.38 89 ASN A O 1
ATOM 661 N N . ALA A 1 90 ? 14.020 2.225 4.135 1.00 58.56 90 ALA A N 1
ATOM 662 C CA . ALA A 1 90 ? 14.277 3.662 4.203 1.00 58.56 90 ALA A CA 1
ATOM 663 C C . ALA A 1 90 ? 15.275 3.999 5.321 1.00 58.56 90 ALA A C 1
ATOM 665 O O . ALA A 1 90 ? 15.272 3.402 6.390 1.00 58.56 90 ALA A O 1
ATOM 666 N N . ALA A 1 91 ? 16.121 5.006 5.099 1.00 57.28 91 ALA A N 1
ATOM 667 C CA . ALA A 1 91 ? 17.163 5.418 6.048 1.00 57.28 91 ALA A CA 1
ATOM 668 C C . ALA A 1 91 ? 16.639 6.177 7.290 1.00 57.28 91 ALA A C 1
ATOM 670 O O . ALA A 1 91 ? 17.428 6.657 8.104 1.00 57.28 91 ALA A O 1
ATOM 671 N N . LYS A 1 92 ? 15.318 6.340 7.436 1.00 62.41 92 LYS A N 1
ATOM 672 C CA . LYS A 1 92 ? 14.702 7.084 8.544 1.00 62.41 92 LYS A CA 1
ATOM 673 C C . LYS A 1 92 ? 14.133 6.114 9.569 1.00 62.41 92 LYS A C 1
ATOM 675 O O . LYS A 1 92 ? 13.521 5.118 9.219 1.00 62.41 92 LYS A O 1
ATOM 680 N N . ARG A 1 93 ? 14.304 6.408 10.855 1.00 61.06 93 ARG A N 1
ATOM 681 C CA . ARG A 1 93 ? 13.915 5.471 11.911 1.00 61.06 93 ARG A CA 1
ATOM 682 C C . ARG A 1 93 ? 12.397 5.468 12.132 1.00 61.06 93 ARG A C 1
ATOM 684 O O . ARG A 1 93 ? 11.794 6.517 12.352 1.00 61.06 93 ARG A O 1
ATOM 691 N N . CYS A 1 94 ? 11.794 4.275 12.138 1.00 62.16 94 CYS A N 1
ATOM 692 C CA . CYS A 1 94 ? 10.348 4.072 12.316 1.00 62.16 94 CYS A CA 1
ATOM 693 C C . CYS A 1 94 ? 9.763 4.785 13.53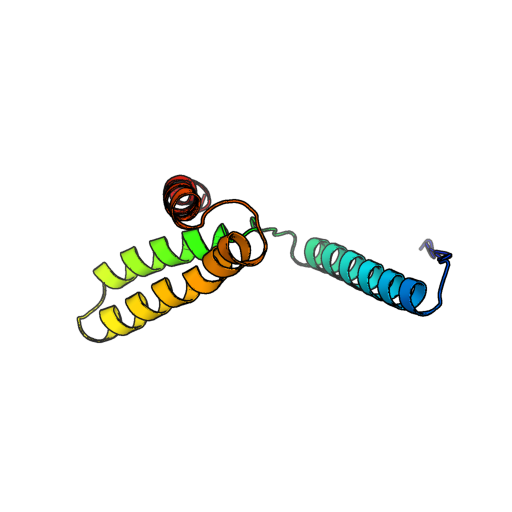1 1.00 62.16 94 CYS A C 1
ATOM 695 O O . CYS A 1 94 ? 8.661 5.320 13.445 1.00 62.16 94 CYS A O 1
ATOM 697 N N . TYR A 1 95 ? 10.490 4.805 14.651 1.00 67.69 95 TYR A N 1
ATOM 698 C CA . TYR A 1 95 ? 9.990 5.386 15.896 1.00 67.69 95 TYR A CA 1
ATOM 699 C C . TYR A 1 95 ? 9.769 6.902 15.805 1.00 67.69 95 TYR A C 1
ATOM 701 O O . TYR A 1 95 ? 8.965 7.429 16.561 1.00 67.69 95 TYR A O 1
ATOM 709 N N . GLU A 1 96 ? 10.439 7.612 14.889 1.00 71.00 96 GLU A N 1
ATOM 710 C CA . GLU A 1 96 ? 10.256 9.062 14.722 1.00 71.00 96 GLU A CA 1
ATOM 711 C C . GLU A 1 96 ? 9.144 9.397 13.735 1.00 71.00 96 GLU A C 1
ATOM 713 O O . GLU A 1 96 ? 8.496 10.437 13.855 1.00 71.00 96 GLU A O 1
ATOM 718 N N . LEU A 1 97 ? 8.945 8.543 12.730 1.00 72.19 97 LEU A N 1
ATOM 719 C CA . LEU A 1 97 ? 8.004 8.790 11.641 1.00 72.19 97 LEU A CA 1
ATOM 720 C C . LEU A 1 97 ? 6.600 8.272 11.941 1.00 72.19 97 LEU A C 1
ATOM 722 O O . LEU A 1 97 ? 5.637 8.942 11.584 1.00 72.19 97 LEU A O 1
ATOM 726 N N . LEU A 1 98 ? 6.463 7.140 12.636 1.00 74.69 98 LEU A N 1
ATOM 727 C CA . LEU A 1 98 ? 5.152 6.583 12.993 1.00 74.69 98 LEU A CA 1
ATOM 728 C C . LEU A 1 98 ? 4.306 7.537 13.854 1.00 74.69 98 LEU A C 1
ATOM 730 O O . LEU A 1 98 ? 3.142 7.741 13.509 1.00 74.69 98 LEU A O 1
ATOM 734 N N . PRO A 1 99 ? 4.846 8.183 14.910 1.00 75.00 99 PRO A N 1
ATOM 735 C CA . PRO A 1 99 ? 4.076 9.151 15.689 1.00 75.00 99 PRO A CA 1
ATOM 736 C C . PRO A 1 99 ? 3.682 10.376 14.864 1.00 75.00 99 PRO A C 1
ATOM 738 O O . PRO A 1 99 ? 2.573 10.881 15.004 1.00 75.00 99 PRO A O 1
ATOM 741 N N . LYS A 1 100 ? 4.564 10.830 13.962 1.00 75.25 100 LYS A N 1
ATOM 742 C CA . LYS A 1 100 ? 4.284 11.960 13.064 1.00 75.25 100 LYS A CA 1
ATOM 743 C C . LYS A 1 100 ? 3.178 11.627 12.064 1.00 75.25 100 LYS A C 1
ATOM 745 O O . LYS A 1 100 ? 2.312 12.461 11.841 1.00 75.25 100 LYS A O 1
ATOM 750 N N . LEU A 1 101 ? 3.182 10.416 11.504 1.00 73.75 101 LEU A N 1
ATOM 751 C CA . LEU A 1 101 ? 2.128 9.940 10.605 1.00 73.75 101 LEU A CA 1
ATOM 752 C C . LEU A 1 101 ? 0.786 9.844 11.335 1.00 73.75 101 LEU A C 1
ATOM 754 O O . LEU A 1 101 ? -0.190 10.407 10.855 1.00 73.75 101 LEU A O 1
ATOM 758 N N . ARG A 1 102 ? 0.757 9.239 12.531 1.00 74.06 102 ARG A N 1
ATOM 759 C CA . ARG A 1 102 ? -0.452 9.156 13.373 1.00 74.06 102 ARG A CA 1
ATOM 760 C C . ARG A 1 102 ? -0.999 10.530 13.780 1.00 74.06 102 ARG A C 1
ATOM 762 O O . ARG A 1 102 ? -2.211 10.712 13.841 1.00 74.06 102 ARG A O 1
ATOM 769 N N . ALA A 1 103 ? -0.120 11.501 14.027 1.00 72.81 103 ALA A N 1
ATOM 770 C CA . ALA A 1 103 ? -0.515 12.868 14.360 1.00 72.81 103 ALA A CA 1
ATOM 771 C C . ALA A 1 103 ? -1.111 13.636 13.166 1.00 72.81 103 ALA A C 1
ATOM 773 O O . ALA A 1 103 ? -1.948 14.508 13.373 1.00 72.81 103 ALA A O 1
ATOM 774 N N . TYR A 1 104 ? -0.693 13.330 11.932 1.00 67.12 104 TYR A N 1
ATOM 775 C CA . TYR A 1 104 ? -1.142 14.037 10.723 1.00 67.12 104 TYR A CA 1
ATOM 776 C C . TYR A 1 104 ? -2.431 13.457 10.119 1.00 67.12 104 TYR A C 1
ATOM 778 O O . TYR A 1 104 ? -3.161 14.146 9.407 1.00 67.12 104 TYR A O 1
ATOM 786 N N . THR A 1 105 ? -2.754 12.204 10.442 1.00 60.72 105 THR A N 1
ATOM 787 C CA . THR A 1 105 ? -3.907 11.479 9.895 1.00 60.72 105 THR A CA 1
ATOM 788 C C . THR A 1 105 ? -5.328 11.917 10.297 1.00 60.72 105 THR A C 1
ATOM 790 O O . THR A 1 105 ? -6.226 11.572 9.528 1.00 60.72 105 THR A O 1
ATOM 793 N N . PRO A 1 106 ? -5.623 12.691 11.370 1.00 53.66 106 PRO A N 1
ATOM 794 C CA . PRO A 1 106 ? -7.003 13.132 11.631 1.00 53.66 106 PRO A CA 1
ATOM 795 C C . PRO A 1 106 ? -7.559 14.121 10.585 1.00 53.66 106 PRO A C 1
ATOM 797 O O . PRO A 1 106 ? -8.736 14.460 10.639 1.00 53.66 106 PRO A O 1
ATOM 800 N N . HIS A 1 107 ? -6.745 14.584 9.628 1.00 48.25 107 HIS A N 1
ATOM 801 C CA . HIS A 1 107 ? -7.149 15.558 8.607 1.00 48.25 107 HIS A CA 1
ATOM 802 C C . HIS A 1 107 ? -7.500 14.955 7.236 1.00 48.25 107 HIS A C 1
ATOM 804 O O . HIS A 1 107 ? -7.979 15.686 6.376 1.00 48.25 107 HIS A O 1
ATOM 810 N N . CYS A 1 108 ? -7.275 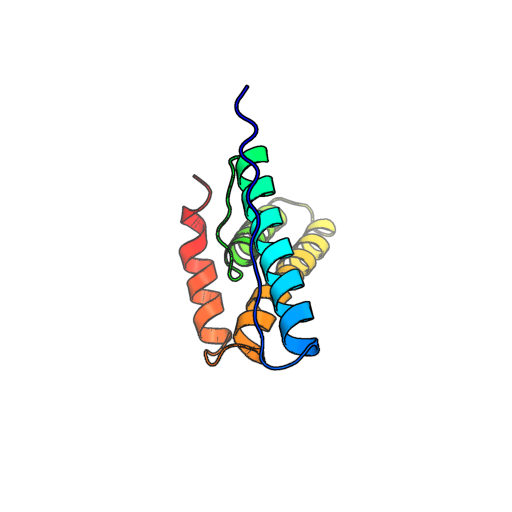13.655 7.005 1.00 47.25 108 CYS A N 1
ATOM 811 C CA . CYS A 1 108 ? -7.461 13.031 5.682 1.00 47.25 108 CYS A CA 1
ATOM 812 C C . CYS A 1 108 ? -8.844 12.390 5.456 1.00 47.25 108 CYS A C 1
ATOM 814 O O . CYS A 1 108 ? -9.068 11.812 4.398 1.00 47.25 108 CYS A O 1
ATOM 816 N N . THR A 1 109 ? -9.752 12.449 6.432 1.00 44.12 109 THR A N 1
ATOM 817 C CA . THR A 1 109 ? -11.099 11.849 6.356 1.00 44.12 109 THR A CA 1
ATOM 818 C C . THR A 1 109 ? -12.207 12.825 5.938 1.00 44.12 109 THR A C 1
ATOM 820 O O . THR A 1 109 ? -13.374 12.456 6.036 1.00 44.12 109 THR A O 1
ATOM 823 N N . ASN A 1 110 ? -11.869 14.042 5.491 1.00 32.34 110 ASN A N 1
ATOM 824 C CA . ASN A 1 110 ? -12.822 15.029 4.961 1.00 32.34 110 ASN A CA 1
ATOM 825 C C . ASN A 1 110 ? -12.572 15.305 3.481 1.00 32.34 110 ASN A C 1
ATOM 827 O O . ASN A 1 110 ? -11.388 15.502 3.127 1.00 32.34 110 ASN A O 1
#

Sequence (110 aa):
MCFLQVSLILRGANDFMLDEMDRALHDALCIVKRTLESNNVVAGGGAVEAALSVYLENLATTLGSREQLAIAEFAEALLIIPKGACGKNAAKRCYELLPKLRAYTPHCTN